Protein AF-A0A383AS81-F1 (afdb_monomer)

Mean predicted aligned error: 14.3 Å

Sequence (79 aa):
MTAAVMVLLGVLVLMAVACGGSEAPTDVVPAAAVHEIGLETVASDLQTPWAMAFAPDGRIFVTERPGRIRVIENGNLRA

Nearest PDB structures (foldseek):
  6tjb-assembly1_A  TM=5.937E-01  e=9.659E-01  synthetic construct
  4a2m-assembly1_A  TM=7.149E-01  e=4.195E+00  Bacteroides thetaiotaomicron VPI-5482
  4a2m-assembly2_C  TM=7.883E-01  e=6.438E+00  Bacteroides thetaiotaomicron VPI-5482
  4a2m-assembly1_B  TM=7.122E-01  e=5.697E+00  Bacteroides thetaiotaomicron VPI-5482
  4mhe-assembly2_B  TM=3.739E-01  e=9.295E+00  Homo sapiens

Organism: NCBI:txid408172

Radius of gyration: 35.86 Å; Cα contacts (8 Å, |Δi|>4): 67; chains: 1; bounding box: 54×33×94 Å

InterPro domains:
  IPR011041 Soluble quinoprotein glucose/sorbosone dehydrogenase, beta-propeller domain superfamily [SSF50952] (30-73)
  IPR011042 Six-bladed beta-propeller, TolB-like [G3DSA:2.120.10.30] (26-79)
  IPR012938 Glucose/Sorbosone dehydrogenase [PF07995] (46-77)

pLDDT: mean 86.4, std 11.3, range [62.62, 98.31]

Structure (mmCIF, N/CA/C/O backbone):
data_AF-A0A383AS81-F1
#
_entry.id   AF-A0A383AS81-F1
#
loop_
_atom_site.group_PDB
_atom_site.id
_atom_site.type_symbol
_atom_site.label_atom_id
_atom_site.label_alt_id
_atom_site.label_comp_id
_atom_site.label_asym_id
_atom_site.label_entity_id
_atom_site.label_seq_id
_atom_site.pdbx_PDB_ins_code
_atom_site.Cartn_x
_atom_site.Cartn_y
_atom_site.Cartn_z
_atom_site.occupancy
_atom_site.B_iso_or_equiv
_atom_site.auth_seq_id
_atom_site.auth_comp_id
_atom_site.auth_asym_id
_atom_site.auth_atom_id
_atom_site.pdbx_PDB_model_num
ATOM 1 N N . MET A 1 1 ? 40.870 -25.155 -78.217 1.00 62.62 1 MET A N 1
ATOM 2 C CA . MET A 1 1 ? 41.593 -25.097 -76.923 1.00 62.62 1 MET A CA 1
ATOM 3 C C . MET A 1 1 ? 41.190 -23.870 -76.097 1.00 62.62 1 MET A C 1
ATOM 5 O O . MET A 1 1 ? 40.956 -24.025 -74.912 1.00 62.62 1 MET A O 1
ATOM 9 N N . THR A 1 2 ? 40.991 -22.692 -76.698 1.00 72.44 2 THR A N 1
ATOM 10 C CA . THR A 1 2 ? 40.595 -21.441 -76.008 1.00 72.44 2 THR A CA 1
ATOM 11 C C . THR A 1 2 ? 39.170 -21.432 -75.427 1.00 72.44 2 THR A C 1
ATOM 13 O O . THR A 1 2 ? 38.975 -20.971 -74.308 1.00 72.44 2 THR A O 1
ATOM 16 N N . ALA A 1 3 ? 38.180 -21.997 -76.130 1.00 74.94 3 ALA A N 1
ATOM 17 C CA . ALA A 1 3 ? 36.789 -22.043 -75.654 1.00 74.94 3 ALA A CA 1
ATOM 18 C C . ALA A 1 3 ? 36.597 -22.930 -74.406 1.00 74.94 3 ALA A C 1
ATOM 20 O O . ALA A 1 3 ? 35.848 -22.577 -73.504 1.00 74.94 3 ALA A O 1
ATOM 21 N N . ALA A 1 4 ? 37.323 -24.050 -74.313 1.00 77.06 4 ALA A N 1
ATOM 22 C CA . ALA A 1 4 ? 37.251 -24.957 -73.165 1.00 77.06 4 ALA A CA 1
ATOM 23 C C . ALA A 1 4 ? 37.831 -24.326 -71.885 1.00 77.06 4 ALA A C 1
ATOM 25 O O . ALA A 1 4 ? 37.277 -24.502 -70.806 1.00 77.06 4 ALA A O 1
ATOM 26 N N . VAL A 1 5 ? 38.905 -23.540 -72.017 1.00 78.06 5 VAL A N 1
ATOM 27 C CA . VAL A 1 5 ? 39.540 -22.816 -70.901 1.00 78.06 5 VAL A CA 1
ATOM 28 C C . VAL A 1 5 ? 38.627 -21.711 -70.361 1.00 78.06 5 VAL A C 1
ATOM 30 O O . VAL A 1 5 ? 38.528 -21.540 -69.150 1.00 78.06 5 VAL A O 1
ATOM 33 N N . MET A 1 6 ? 37.900 -21.014 -71.239 1.00 81.06 6 MET A N 1
ATOM 34 C CA . MET A 1 6 ? 36.925 -19.983 -70.852 1.00 81.06 6 MET A CA 1
ATOM 35 C C . MET A 1 6 ? 35.730 -20.571 -70.092 1.00 81.06 6 MET A C 1
ATOM 37 O O . MET A 1 6 ? 35.299 -20.004 -69.092 1.00 81.06 6 MET A O 1
ATOM 41 N N . VAL A 1 7 ? 35.228 -21.733 -70.527 1.00 82.69 7 VAL A N 1
ATOM 42 C CA . VAL A 1 7 ? 34.141 -22.444 -69.832 1.00 82.69 7 VAL A CA 1
ATOM 43 C C . VAL A 1 7 ? 34.605 -22.926 -68.457 1.00 82.69 7 VAL A C 1
ATOM 45 O O . VAL A 1 7 ? 33.884 -22.746 -67.479 1.00 82.69 7 VAL A O 1
ATOM 48 N N . LEU A 1 8 ? 35.823 -23.467 -68.353 1.00 82.62 8 LEU A N 1
ATOM 49 C CA . LEU A 1 8 ? 36.371 -23.921 -67.072 1.00 82.62 8 LEU A CA 1
ATOM 50 C C . LEU A 1 8 ? 36.573 -22.763 -66.085 1.00 82.62 8 LEU A C 1
ATOM 52 O O . LEU A 1 8 ? 36.204 -22.887 -64.921 1.00 82.62 8 LEU A O 1
ATOM 56 N N . LEU A 1 9 ? 37.108 -21.631 -66.555 1.00 84.25 9 LEU A N 1
ATOM 57 C CA . LEU A 1 9 ? 37.257 -20.417 -65.746 1.00 84.25 9 LEU A CA 1
ATOM 58 C C . LEU A 1 9 ? 35.897 -19.869 -65.299 1.00 84.25 9 LEU A C 1
ATOM 60 O O . LEU A 1 9 ? 35.741 -19.513 -64.135 1.00 84.25 9 LEU A O 1
ATOM 64 N N . GLY A 1 10 ? 34.900 -19.857 -66.188 1.00 82.81 10 GLY A N 1
ATOM 65 C CA . GLY A 1 10 ? 33.542 -19.422 -65.857 1.00 82.81 10 GLY A CA 1
ATOM 66 C C . GLY A 1 10 ? 32.879 -20.294 -64.786 1.00 82.81 10 GLY A C 1
ATOM 67 O O . GLY A 1 10 ? 32.298 -19.767 -63.840 1.00 82.81 10 GLY A O 1
ATOM 68 N N . VAL A 1 11 ? 33.018 -21.620 -64.883 1.00 82.06 11 VAL A N 1
ATOM 69 C CA . VAL A 1 11 ? 32.486 -22.564 -63.883 1.00 82.06 11 VAL A CA 1
ATOM 70 C C . VAL A 1 11 ? 33.214 -22.430 -62.542 1.00 82.06 11 VAL A C 1
ATOM 72 O O . VAL A 1 11 ? 32.574 -22.482 -61.491 1.00 82.06 11 VAL A O 1
ATOM 75 N N . LEU A 1 12 ? 34.531 -22.205 -62.561 1.00 78.81 12 LEU A N 1
ATOM 76 C CA . LEU A 1 12 ? 35.328 -22.016 -61.346 1.00 78.81 12 LEU A CA 1
ATOM 77 C C . LEU A 1 12 ? 34.925 -20.737 -60.594 1.00 78.81 12 LEU A C 1
ATOM 79 O O . LEU A 1 12 ? 34.775 -20.758 -59.374 1.00 78.81 12 LEU A O 1
ATOM 83 N N . VAL A 1 13 ? 34.697 -19.641 -61.325 1.00 78.69 13 VAL A N 1
ATOM 84 C CA . VAL A 1 13 ? 34.210 -18.375 -60.757 1.00 78.69 13 VAL A CA 1
ATOM 85 C C . VAL A 1 13 ? 32.798 -18.542 -60.188 1.00 78.69 13 VAL A C 1
ATOM 87 O O . VAL A 1 13 ? 32.525 -18.053 -59.094 1.00 78.69 13 VAL A O 1
ATOM 90 N N . LEU A 1 14 ? 31.921 -19.282 -60.874 1.00 72.62 14 LEU A N 1
ATOM 91 C CA . LEU A 1 14 ? 30.553 -19.534 -60.413 1.00 72.62 14 LEU A CA 1
ATOM 92 C C . LEU A 1 14 ? 30.514 -20.341 -59.101 1.00 72.62 14 LEU A C 1
ATOM 94 O O . LEU A 1 14 ? 29.723 -20.032 -58.212 1.00 72.62 14 LEU A O 1
ATOM 98 N N . MET A 1 15 ? 31.394 -21.336 -58.951 1.00 72.06 15 MET A N 1
ATOM 99 C CA . MET A 1 15 ? 31.488 -22.153 -57.733 1.00 72.06 15 MET A CA 1
ATOM 100 C C . MET A 1 15 ? 32.051 -21.383 -56.533 1.00 72.06 15 MET A C 1
ATOM 102 O O . MET A 1 15 ? 31.637 -21.630 -55.403 1.00 72.06 15 MET A O 1
ATOM 106 N N . ALA A 1 16 ? 32.950 -20.422 -56.757 1.00 72.06 16 ALA A N 1
ATOM 107 C CA . ALA A 1 16 ? 33.509 -19.606 -55.679 1.00 72.06 16 ALA A CA 1
ATOM 108 C C . ALA A 1 16 ? 32.472 -18.659 -55.038 1.00 72.06 16 ALA A C 1
ATOM 110 O O . ALA A 1 16 ? 32.581 -18.343 -53.855 1.00 72.06 16 ALA A O 1
ATOM 111 N N . VAL A 1 17 ? 31.450 -18.232 -55.789 1.00 73.69 17 VAL A N 1
ATOM 112 C CA . VAL A 1 17 ? 30.404 -17.307 -55.306 1.00 73.69 17 VAL A CA 1
ATOM 113 C C . VAL A 1 17 ? 29.335 -18.023 -54.465 1.00 73.69 1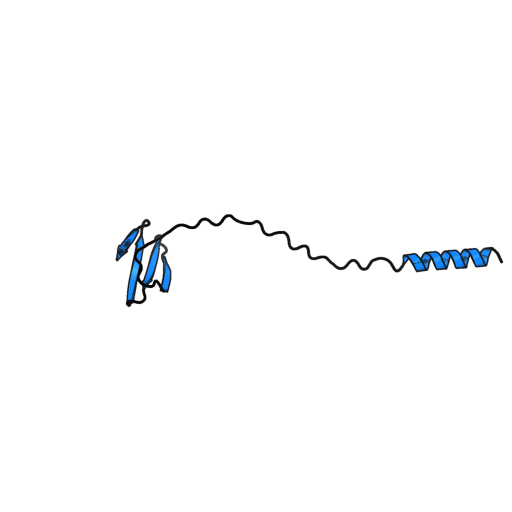7 VAL A C 1
ATOM 115 O O . VAL A 1 17 ? 28.709 -17.405 -53.609 1.00 73.69 17 VAL A O 1
ATOM 118 N N . ALA A 1 18 ? 29.150 -19.333 -54.645 1.00 69.88 18 ALA A N 1
ATOM 119 C CA . ALA A 1 18 ? 28.076 -20.090 -53.996 1.00 69.88 18 ALA A CA 1
ATOM 120 C C . ALA A 1 18 ? 28.311 -20.411 -52.502 1.00 69.88 18 ALA A C 1
ATOM 122 O O . ALA A 1 18 ? 27.400 -20.901 -51.840 1.00 69.88 18 ALA A O 1
ATOM 123 N N . CYS A 1 19 ? 29.501 -20.136 -51.955 1.00 65.06 19 CYS A N 1
ATOM 124 C CA . CYS A 1 19 ? 29.859 -20.485 -50.570 1.00 65.06 19 CYS A CA 1
ATOM 125 C C . CYS A 1 19 ? 29.777 -19.316 -49.565 1.00 65.06 19 CYS A C 1
ATOM 127 O O . CYS A 1 19 ? 30.208 -19.466 -48.422 1.00 65.06 19 CYS A O 1
ATOM 129 N N . GLY A 1 20 ? 29.262 -18.147 -49.953 1.00 65.19 20 GLY A N 1
ATOM 130 C CA . GLY A 1 20 ? 29.265 -16.958 -49.095 1.00 65.19 20 GLY A CA 1
ATOM 131 C C . GLY A 1 20 ? 27.938 -16.686 -48.386 1.00 65.19 20 GLY A C 1
ATOM 132 O O . GLY A 1 20 ? 27.026 -16.162 -49.012 1.00 65.19 20 GLY A O 1
ATOM 133 N N . GLY A 1 21 ? 27.880 -16.934 -47.071 1.00 65.8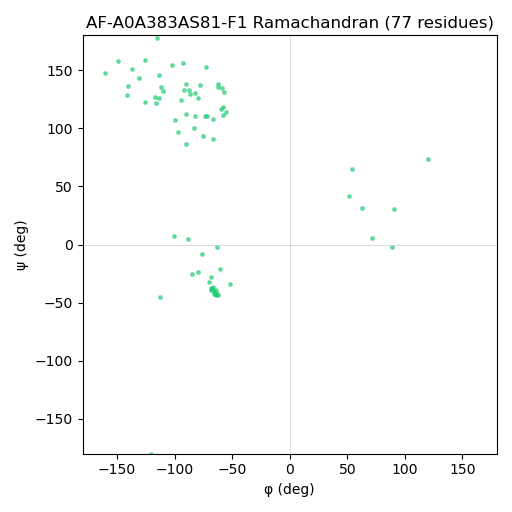1 21 GLY A N 1
ATOM 134 C CA . GLY A 1 21 ? 27.016 -16.166 -46.160 1.00 65.81 21 GLY A CA 1
ATOM 135 C C . GLY A 1 21 ? 25.958 -16.951 -45.387 1.00 65.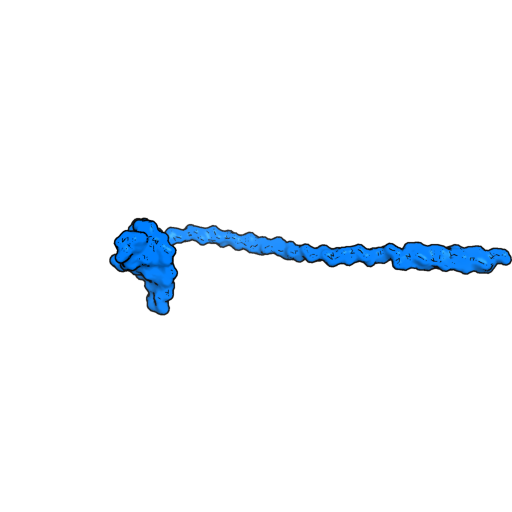81 21 GLY A C 1
ATOM 136 O O . GLY A 1 21 ? 24.771 -16.816 -45.652 1.00 65.81 21 GLY A O 1
ATOM 137 N N . SER A 1 22 ? 26.370 -17.715 -44.371 1.00 6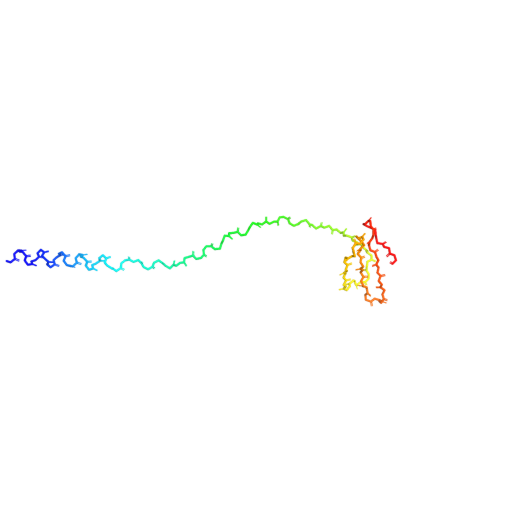8.62 22 SER A N 1
ATOM 138 C CA . SER A 1 22 ? 25.468 -18.079 -43.271 1.00 68.62 22 SER A CA 1
ATOM 139 C C . SER A 1 22 ? 25.579 -17.005 -42.187 1.00 68.62 22 SER A C 1
ATOM 141 O O . SER A 1 22 ? 26.385 -17.136 -41.267 1.00 68.62 22 SER A O 1
ATOM 143 N N . GLU A 1 23 ? 24.808 -15.926 -42.307 1.00 68.69 23 GLU A N 1
ATOM 144 C CA . GLU A 1 23 ? 24.670 -14.938 -41.234 1.00 68.69 23 GLU A CA 1
ATOM 145 C C . GLU A 1 23 ? 23.799 -15.548 -40.130 1.00 68.69 23 GLU A C 1
ATOM 147 O O . GLU A 1 23 ? 22.614 -15.821 -40.321 1.00 68.69 23 GLU A O 1
ATOM 152 N N . ALA A 1 24 ? 24.409 -15.845 -38.981 1.00 75.12 24 ALA A N 1
ATOM 153 C CA . ALA A 1 24 ? 23.665 -16.296 -37.815 1.00 75.12 24 ALA A CA 1
ATOM 154 C C . ALA A 1 24 ? 22.700 -15.178 -37.372 1.00 75.12 24 ALA A C 1
ATOM 156 O O . ALA A 1 24 ? 23.128 -14.023 -37.306 1.00 75.12 24 ALA A O 1
ATOM 157 N N . PRO A 1 25 ? 21.434 -15.488 -37.038 1.00 72.81 25 PRO A N 1
ATOM 158 C CA . PRO A 1 25 ? 20.525 -14.504 -36.465 1.00 72.81 25 PRO A CA 1
ATOM 159 C C . PRO A 1 25 ? 21.131 -13.942 -35.175 1.00 72.81 25 PRO A C 1
ATOM 161 O O . PRO A 1 25 ? 21.284 -14.658 -34.185 1.00 72.81 25 PRO A O 1
ATOM 164 N N . THR A 1 26 ? 21.520 -12.670 -35.183 1.00 69.69 26 THR A N 1
ATOM 165 C CA . THR A 1 26 ? 21.892 -11.954 -33.966 1.00 69.69 26 THR A CA 1
ATOM 166 C C . THR A 1 26 ? 20.613 -11.449 -33.314 1.00 69.69 26 THR A C 1
ATOM 168 O O . THR A 1 26 ? 20.035 -10.449 -33.733 1.00 69.69 26 THR A O 1
ATOM 171 N N . ASP A 1 27 ? 20.150 -12.161 -32.288 1.00 72.81 27 ASP A N 1
ATOM 172 C CA . ASP A 1 27 ? 19.067 -11.688 -31.425 1.00 72.81 27 ASP A CA 1
ATOM 173 C C . ASP A 1 27 ? 19.574 -10.469 -30.638 1.00 72.81 27 ASP A C 1
ATOM 175 O O . ASP A 1 27 ? 20.196 -10.571 -29.577 1.00 72.81 27 ASP A O 1
ATOM 179 N N . VAL A 1 28 ? 19.377 -9.282 -31.208 1.00 75.06 28 VAL A N 1
ATOM 180 C CA . VAL A 1 28 ? 19.627 -8.014 -30.530 1.00 75.06 28 VAL A CA 1
ATOM 181 C C . VAL A 1 28 ? 18.496 -7.782 -29.536 1.00 75.06 28 VAL A C 1
ATOM 183 O O . VAL A 1 28 ? 17.448 -7.240 -29.874 1.00 75.06 28 VAL A O 1
ATOM 186 N N . VAL A 1 29 ? 18.696 -8.208 -28.287 1.00 78.56 29 VAL A N 1
ATOM 187 C CA . VAL A 1 29 ? 17.803 -7.827 -27.185 1.00 78.56 29 VAL A CA 1
ATOM 188 C C . VAL A 1 29 ? 17.844 -6.296 -27.077 1.00 78.56 29 VAL A C 1
ATOM 190 O O . VAL A 1 29 ? 18.917 -5.748 -26.803 1.00 78.56 29 VAL A O 1
ATOM 193 N N . PRO A 1 30 ? 16.726 -5.578 -27.309 1.00 75.75 30 PRO A N 1
ATOM 194 C CA . PRO A 1 30 ? 16.707 -4.131 -27.165 1.00 75.75 30 PRO A CA 1
ATOM 195 C C . PRO A 1 30 ? 17.107 -3.780 -25.734 1.00 75.75 30 PRO A C 1
ATOM 197 O O . PRO A 1 30 ? 16.621 -4.401 -24.786 1.00 75.75 30 PRO A O 1
ATOM 200 N N . ALA A 1 31 ? 17.990 -2.795 -25.568 1.00 73.56 31 ALA A N 1
ATOM 201 C CA . ALA A 1 31 ? 18.330 -2.293 -24.246 1.00 73.56 31 ALA A CA 1
ATOM 202 C C . ALA A 1 31 ? 17.032 -1.865 -23.542 1.00 73.56 31 ALA A C 1
ATOM 204 O O . ALA A 1 31 ? 16.341 -0.955 -24.002 1.00 73.56 31 ALA A O 1
ATOM 205 N N . ALA A 1 32 ? 16.670 -2.568 -22.466 1.00 75.88 32 ALA A N 1
ATOM 206 C CA . ALA A 1 32 ? 15.488 -2.243 -21.685 1.00 75.88 32 ALA A CA 1
ATOM 207 C C . ALA A 1 32 ? 15.600 -0.792 -21.200 1.00 75.88 32 ALA A C 1
ATOM 209 O O . ALA A 1 32 ? 16.638 -0.386 -20.674 1.00 75.88 32 ALA A O 1
ATOM 210 N N . ALA A 1 33 ? 14.538 -0.007 -21.389 1.00 76.38 33 ALA A N 1
ATOM 211 C CA . ALA A 1 33 ? 14.475 1.348 -20.866 1.00 76.38 33 ALA A CA 1
ATOM 212 C C . ALA A 1 33 ? 14.653 1.307 -19.341 1.00 76.38 33 ALA A C 1
ATOM 214 O O . ALA A 1 33 ? 13.847 0.700 -18.626 1.00 76.38 33 ALA A O 1
ATOM 215 N N . VAL A 1 34 ? 15.718 1.943 -18.851 1.00 79.25 34 VAL A N 1
ATOM 216 C CA . VAL A 1 34 ? 15.959 2.112 -17.418 1.00 79.25 34 VAL A CA 1
ATOM 217 C C . VAL A 1 34 ? 14.869 3.037 -16.887 1.00 79.25 34 VAL A C 1
ATOM 219 O O . VAL A 1 34 ? 14.853 4.223 -17.204 1.00 79.25 34 VAL A O 1
ATOM 222 N N . HIS A 1 35 ? 13.928 2.485 -16.124 1.00 83.94 35 HIS A N 1
ATOM 223 C CA . HIS A 1 35 ? 12.940 3.282 -15.406 1.00 83.94 35 HIS A CA 1
ATOM 224 C C . HIS A 1 35 ? 13.562 3.772 -14.101 1.00 83.94 35 HIS A C 1
ATOM 226 O O . HIS A 1 35 ? 14.138 2.985 -13.348 1.00 83.94 35 HIS A O 1
ATOM 232 N N . GLU A 1 36 ? 13.439 5.069 -13.829 1.00 87.88 36 GLU A N 1
ATOM 233 C CA . GLU A 1 36 ? 13.819 5.642 -12.544 1.00 87.88 36 GLU A CA 1
ATOM 234 C C . GLU A 1 36 ? 12.790 5.201 -11.494 1.00 87.88 36 GLU A C 1
ATOM 236 O O . GLU A 1 36 ? 11.618 5.573 -11.554 1.00 87.88 36 GLU A O 1
ATOM 241 N N . ILE A 1 37 ? 13.205 4.333 -10.568 1.00 91.19 37 ILE A N 1
ATOM 242 C CA . ILE A 1 37 ? 12.334 3.840 -9.499 1.00 91.19 37 ILE A CA 1
ATOM 243 C C . ILE A 1 37 ? 12.454 4.779 -8.301 1.00 91.19 37 ILE A C 1
ATOM 245 O O . ILE A 1 37 ? 13.494 4.834 -7.644 1.00 91.19 37 ILE A O 1
ATOM 249 N N . GLY A 1 38 ? 11.369 5.497 -8.011 1.00 91.44 38 GLY A N 1
ATOM 250 C CA . GLY A 1 38 ? 11.215 6.261 -6.778 1.00 91.44 38 GLY A CA 1
ATOM 251 C C . GLY A 1 38 ? 10.853 5.347 -5.608 1.00 91.44 38 GLY A C 1
ATOM 252 O O . GLY A 1 38 ? 10.020 4.452 -5.745 1.00 91.44 38 GLY A O 1
ATOM 253 N N . LEU A 1 39 ? 11.478 5.575 -4.455 1.00 93.94 39 LEU A N 1
ATOM 254 C CA . LEU A 1 39 ? 11.156 4.891 -3.206 1.00 93.94 39 LEU A CA 1
ATOM 255 C C . LEU A 1 39 ? 10.495 5.881 -2.251 1.00 93.94 39 LEU A C 1
ATOM 257 O O . LEU A 1 39 ? 11.020 6.971 -2.027 1.00 93.94 39 LEU A O 1
ATOM 261 N N . GLU A 1 40 ? 9.379 5.478 -1.653 1.00 93.12 40 GLU A N 1
ATOM 262 C CA . GLU A 1 40 ? 8.697 6.242 -0.613 1.00 93.12 40 GLU A CA 1
ATOM 263 C C . GLU A 1 40 ? 8.378 5.359 0.595 1.00 93.12 40 GLU A C 1
ATOM 265 O O . GLU A 1 40 ? 8.056 4.174 0.471 1.00 93.12 40 GLU A O 1
ATOM 270 N N . THR 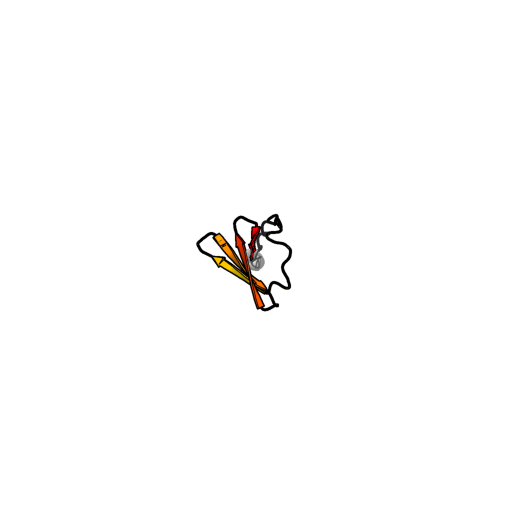A 1 41 ? 8.477 5.939 1.789 1.00 93.50 41 THR A N 1
ATOM 271 C CA . THR A 1 41 ? 8.083 5.261 3.024 1.00 93.50 41 THR A CA 1
ATOM 272 C C . THR A 1 41 ? 6.576 5.388 3.204 1.00 93.50 41 THR A C 1
ATOM 274 O O . THR A 1 41 ? 6.080 6.470 3.504 1.00 93.50 41 THR A O 1
ATOM 277 N N . VAL A 1 42 ? 5.852 4.275 3.074 1.00 93.00 42 VAL A N 1
ATOM 278 C CA . VAL A 1 42 ? 4.382 4.234 3.220 1.00 93.00 42 VAL A CA 1
ATOM 279 C C . VAL A 1 42 ? 3.905 4.090 4.670 1.00 93.00 42 VAL A C 1
ATOM 281 O O . VAL A 1 42 ? 2.788 4.480 4.996 1.00 93.00 42 VAL A O 1
ATOM 284 N N . ALA A 1 43 ? 4.732 3.508 5.542 1.00 95.25 43 ALA A N 1
ATOM 285 C CA . ALA A 1 43 ? 4.480 3.383 6.975 1.00 95.25 43 ALA A CA 1
ATOM 286 C C . ALA A 1 43 ? 5.790 3.129 7.733 1.00 95.25 43 ALA A C 1
ATOM 288 O O . ALA A 1 43 ? 6.693 2.460 7.227 1.00 95.25 43 ALA A O 1
ATOM 289 N N . SER A 1 44 ? 5.869 3.632 8.961 1.00 94.94 44 SER A N 1
ATOM 290 C CA . SER A 1 44 ? 6.945 3.377 9.925 1.00 94.94 44 SER A CA 1
ATOM 291 C C . SER A 1 44 ? 6.408 2.617 11.143 1.00 94.94 44 SER A C 1
ATOM 293 O O . SER A 1 44 ? 5.218 2.328 11.224 1.00 94.94 44 SER A O 1
ATOM 295 N N . ASP A 1 45 ? 7.276 2.271 12.098 1.00 95.50 45 ASP A N 1
ATOM 296 C CA . ASP A 1 45 ? 6.870 1.756 13.421 1.00 95.50 45 ASP A CA 1
ATOM 297 C C . ASP A 1 45 ? 6.100 0.419 13.401 1.00 95.50 45 ASP A C 1
ATOM 299 O O . ASP A 1 45 ? 5.266 0.126 14.267 1.00 95.50 45 ASP A O 1
ATOM 303 N N . LEU A 1 46 ? 6.415 -0.422 12.412 1.00 96.75 46 LEU A N 1
ATOM 304 C CA . LEU A 1 46 ? 5.973 -1.812 12.333 1.00 96.75 46 LEU A CA 1
ATOM 305 C C . LEU A 1 46 ? 6.987 -2.745 13.020 1.00 96.75 46 LEU A C 1
ATOM 307 O O . LEU A 1 46 ? 8.198 -2.628 12.838 1.00 96.75 46 LEU A O 1
ATOM 311 N N . GLN A 1 47 ? 6.505 -3.725 13.777 1.00 97.69 47 GLN A N 1
ATOM 312 C CA . GLN A 1 47 ? 7.298 -4.780 14.401 1.00 97.69 47 GLN A CA 1
ATOM 313 C C . GLN A 1 47 ? 7.266 -6.046 13.550 1.00 97.69 47 GLN A C 1
ATOM 315 O O . GLN A 1 47 ? 6.362 -6.873 13.671 1.00 97.69 47 GLN A O 1
ATOM 320 N N . THR A 1 48 ? 8.299 -6.217 12.725 1.00 97.69 48 THR A N 1
ATOM 321 C CA . THR A 1 48 ? 8.471 -7.407 11.876 1.00 97.69 48 THR A CA 1
ATOM 322 C C . THR A 1 48 ? 7.224 -7.662 11.004 1.00 97.69 48 THR A C 1
ATOM 324 O O . THR A 1 48 ? 6.517 -8.657 11.217 1.00 97.69 48 THR A O 1
ATOM 327 N N . PRO A 1 49 ? 6.907 -6.752 10.058 1.00 97.25 49 PRO A N 1
ATOM 328 C CA . PRO A 1 49 ? 5.789 -6.941 9.136 1.00 97.25 49 PRO A CA 1
ATOM 329 C C . PRO A 1 49 ? 6.026 -8.176 8.258 1.00 97.25 49 PRO A C 1
ATOM 331 O O . PRO A 1 49 ? 7.145 -8.420 7.810 1.00 97.25 49 PRO A O 1
ATOM 334 N N . TRP A 1 50 ? 4.977 -8.970 8.047 1.00 97.19 50 TRP A N 1
ATOM 335 C CA . TRP A 1 50 ? 5.061 -10.282 7.394 1.00 97.19 50 TRP A CA 1
ATOM 336 C C . TRP A 1 50 ? 4.375 -10.321 6.028 1.00 97.19 50 TRP A C 1
ATOM 338 O O . TRP A 1 50 ? 4.925 -10.843 5.064 1.00 97.19 50 TRP A O 1
ATOM 348 N N . ALA A 1 51 ? 3.167 -9.768 5.946 1.00 97.62 51 ALA A N 1
ATOM 349 C CA . ALA A 1 51 ? 2.358 -9.719 4.738 1.00 97.62 51 ALA A CA 1
ATOM 350 C C . ALA A 1 51 ? 1.491 -8.458 4.749 1.00 97.62 51 ALA A C 1
ATOM 352 O O . ALA A 1 51 ? 1.209 -7.898 5.814 1.00 97.62 51 ALA A O 1
ATOM 353 N N . MET A 1 52 ? 1.063 -8.037 3.558 1.00 97.62 52 MET A N 1
ATOM 354 C CA . MET A 1 52 ? 0.145 -6.920 3.371 1.00 97.62 52 MET A CA 1
ATOM 355 C C . MET A 1 52 ? -0.929 -7.237 2.329 1.00 97.62 52 MET A C 1
ATOM 357 O O . MET A 1 52 ? -0.679 -8.002 1.397 1.00 97.62 52 MET A O 1
ATOM 361 N N . ALA A 1 53 ? -2.107 -6.635 2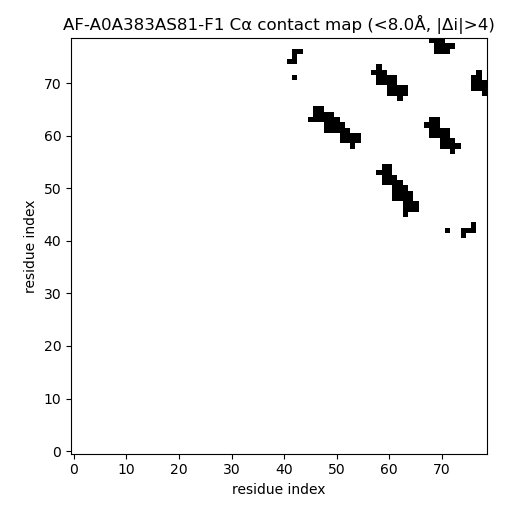.476 1.00 98.12 53 ALA A N 1
ATOM 362 C CA . ALA A 1 53 ? -3.202 -6.751 1.518 1.00 98.12 53 ALA A CA 1
ATOM 363 C C . ALA A 1 53 ? -3.925 -5.412 1.341 1.00 98.12 53 ALA A C 1
ATOM 365 O O . ALA A 1 53 ? -4.231 -4.728 2.319 1.00 98.12 53 ALA A O 1
ATOM 366 N N . PHE A 1 54 ? -4.222 -5.068 0.089 1.00 97.44 54 PHE A N 1
ATOM 367 C CA . PHE A 1 54 ? -5.012 -3.894 -0.270 1.00 97.44 54 PHE A CA 1
ATOM 368 C C . PHE A 1 54 ? -6.496 -4.239 -0.238 1.00 97.44 54 PHE A C 1
ATOM 370 O O . PHE A 1 54 ? -6.925 -5.225 -0.841 1.00 97.44 54 PHE A O 1
ATOM 377 N N . ALA A 1 55 ? -7.278 -3.423 0.454 1.00 97.31 55 ALA A N 1
ATOM 378 C CA . ALA A 1 55 ? -8.721 -3.553 0.480 1.00 97.31 55 ALA A CA 1
ATOM 379 C C . ALA A 1 55 ? -9.388 -2.690 -0.602 1.00 97.31 55 ALA A C 1
ATOM 381 O O . ALA A 1 55 ? -8.827 -1.672 -1.014 1.00 97.31 55 ALA A O 1
ATOM 382 N N . PRO A 1 56 ? -10.610 -3.048 -1.041 1.00 98.12 56 PRO A N 1
ATOM 383 C CA . PRO A 1 56 ? -11.345 -2.278 -2.047 1.00 98.12 56 PRO A CA 1
ATOM 384 C C . PRO A 1 56 ? -11.664 -0.833 -1.635 1.00 98.12 56 PRO A C 1
ATOM 386 O O . PRO A 1 56 ? -11.925 -0.000 -2.495 1.00 98.12 56 PRO A O 1
ATOM 389 N N . ASP A 1 57 ? -11.654 -0.537 -0.334 1.00 97.12 57 ASP A N 1
ATOM 390 C CA . ASP A 1 57 ? -11.883 0.801 0.224 1.00 97.12 57 ASP A CA 1
ATOM 391 C C . ASP A 1 57 ? -10.600 1.647 0.346 1.00 97.12 57 ASP A C 1
ATOM 393 O O . ASP A 1 57 ? -10.642 2.759 0.866 1.00 97.12 57 ASP A O 1
ATOM 397 N N . GLY A 1 58 ? -9.461 1.136 -0.135 1.00 96.19 58 GLY A N 1
ATOM 398 C CA . GLY A 1 58 ? -8.176 1.838 -0.131 1.00 96.19 58 GLY A CA 1
ATOM 399 C C . GLY A 1 58 ? -7.338 1.639 1.133 1.00 96.19 58 GLY A C 1
ATOM 400 O O . GLY A 1 58 ? -6.211 2.133 1.191 1.00 96.19 58 GLY A O 1
ATOM 401 N N . ARG A 1 59 ? -7.829 0.902 2.136 1.00 97.50 59 ARG A N 1
ATOM 402 C CA . ARG A 1 59 ? -7.016 0.540 3.306 1.00 97.50 59 ARG A CA 1
ATOM 403 C C . ARG A 1 59 ? -5.977 -0.520 2.956 1.00 97.50 59 ARG A C 1
ATOM 405 O O . ARG A 1 59 ? -6.186 -1.360 2.080 1.00 97.50 59 ARG A O 1
ATOM 412 N N . ILE A 1 60 ? -4.878 -0.525 3.704 1.00 97.94 60 ILE A N 1
ATOM 413 C CA . ILE A 1 60 ? -3.854 -1.571 3.632 1.00 97.94 60 ILE A CA 1
ATOM 414 C C . ILE A 1 60 ? -3.800 -2.287 4.976 1.00 97.94 60 ILE A C 1
ATOM 416 O O . ILE A 1 60 ? -3.535 -1.666 6.003 1.00 97.94 60 ILE A O 1
ATOM 420 N N . PHE A 1 61 ? -4.020 -3.595 4.971 1.00 97.94 61 PHE A N 1
ATOM 421 C CA . PHE A 1 61 ? -3.861 -4.438 6.152 1.00 97.94 61 PHE A CA 1
ATOM 422 C C . PHE A 1 61 ? -2.447 -4.999 6.187 1.00 97.94 61 PHE A C 1
ATOM 424 O O . PHE A 1 61 ? -1.984 -5.515 5.174 1.00 97.94 61 PHE A O 1
ATOM 431 N N . VAL A 1 62 ? -1.779 -4.929 7.336 1.00 98.31 62 VAL A N 1
ATOM 432 C CA . VAL A 1 62 ? -0.417 -5.443 7.536 1.00 98.31 62 VAL A CA 1
ATOM 433 C C . VAL A 1 62 ? -0.413 -6.405 8.716 1.00 98.31 62 VAL A C 1
ATOM 435 O O . VAL A 1 62 ? -0.779 -6.026 9.826 1.00 98.31 62 VAL A O 1
ATOM 438 N N . THR A 1 63 ? 0.015 -7.648 8.506 1.00 98.06 63 THR A N 1
ATOM 439 C CA . THR A 1 63 ? 0.194 -8.624 9.594 1.00 98.06 63 THR A CA 1
ATOM 440 C C . THR A 1 63 ? 1.593 -8.496 10.188 1.00 98.06 63 THR A C 1
ATOM 442 O O . THR A 1 63 ? 2.573 -8.500 9.440 1.00 98.06 63 THR A O 1
ATOM 445 N N . GLU A 1 64 ? 1.711 -8.453 11.512 1.00 98.31 64 GLU A N 1
ATOM 446 C CA . GLU A 1 64 ? 2.990 -8.351 12.225 1.00 98.31 64 GLU A CA 1
ATOM 447 C C . GLU A 1 64 ? 3.283 -9.621 13.036 1.00 98.31 64 GLU A C 1
ATOM 449 O O . GLU A 1 64 ? 2.373 -10.234 13.606 1.00 98.31 64 GLU A O 1
ATOM 454 N N . ARG A 1 65 ? 4.564 -10.002 13.146 1.00 97.12 65 ARG A N 1
ATOM 455 C CA . ARG A 1 65 ? 4.995 -11.217 13.871 1.00 97.12 65 ARG A CA 1
ATOM 456 C C . ARG A 1 65 ? 4.472 -11.345 15.314 1.00 97.12 65 ARG A C 1
ATOM 458 O O . ARG A 1 65 ? 4.203 -12.476 15.714 1.00 97.12 65 ARG A O 1
ATOM 465 N N . PRO A 1 66 ? 4.294 -10.265 16.102 1.00 96.94 66 PRO A N 1
ATOM 466 C CA . PRO A 1 66 ? 3.687 -10.338 17.434 1.00 96.94 66 PRO A CA 1
ATOM 467 C C . PRO A 1 66 ? 2.222 -10.808 17.461 1.00 96.94 66 PRO A C 1
ATOM 469 O O . PR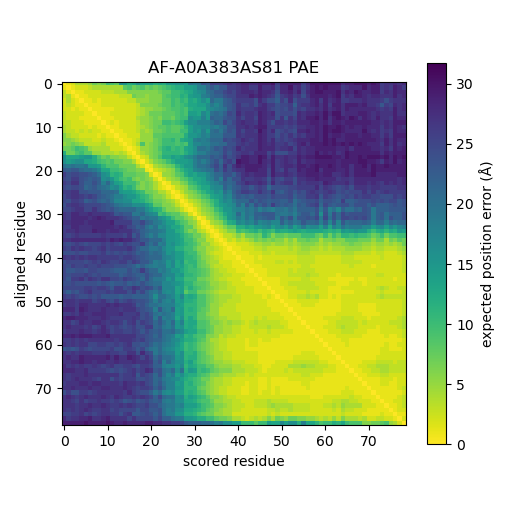O A 1 66 ? 1.658 -10.919 18.544 1.00 96.94 66 PRO A O 1
ATOM 472 N N . GLY A 1 67 ? 1.602 -11.072 16.305 1.00 97.06 67 GLY A N 1
ATOM 473 C CA . GLY A 1 67 ? 0.252 -11.631 16.219 1.00 97.06 67 GLY A CA 1
ATOM 474 C C . GLY A 1 67 ? -0.851 -10.577 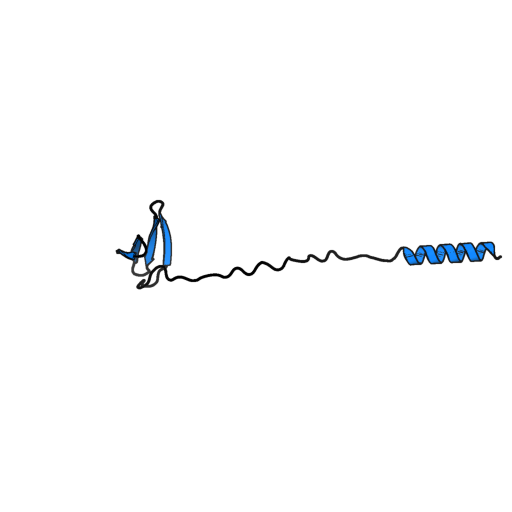16.162 1.00 97.06 67 GLY A C 1
ATOM 475 O O . GLY A 1 67 ? -1.950 -10.820 16.650 1.00 97.06 67 GLY A O 1
ATOM 476 N N . ARG A 1 68 ? -0.571 -9.406 15.580 1.00 96.38 68 ARG A N 1
ATOM 477 C CA . ARG A 1 68 ? -1.557 -8.331 15.381 1.00 96.38 68 ARG A CA 1
ATOM 478 C C . ARG A 1 68 ? -1.626 -7.905 13.917 1.00 96.38 68 ARG A C 1
ATOM 480 O O . ARG A 1 68 ? -0.685 -8.131 13.154 1.00 96.38 68 ARG A O 1
ATOM 487 N N . ILE A 1 69 ? -2.745 -7.293 13.545 1.00 97.44 69 ILE A N 1
ATOM 488 C CA . ILE A 1 69 ? -2.981 -6.717 12.221 1.00 97.44 69 ILE A CA 1
ATOM 489 C C . ILE A 1 69 ? -3.088 -5.210 12.398 1.00 97.44 69 ILE A C 1
ATOM 491 O O . ILE A 1 69 ? -3.901 -4.776 13.204 1.00 97.44 69 ILE A O 1
ATOM 495 N N . ARG A 1 70 ? -2.292 -4.450 11.646 1.00 97.75 70 ARG A N 1
ATOM 496 C CA . ARG A 1 70 ? -2.347 -2.986 11.582 1.00 97.75 70 ARG A CA 1
ATOM 497 C C . ARG A 1 70 ? -3.046 -2.545 10.311 1.00 97.75 70 ARG A C 1
ATOM 499 O O . ARG A 1 70 ? -2.985 -3.244 9.296 1.00 97.75 70 ARG A O 1
ATOM 506 N N . VAL A 1 71 ? -3.632 -1.357 10.344 1.00 98.00 71 VAL A N 1
ATOM 507 C CA . VAL A 1 71 ? -4.283 -0.752 9.179 1.00 98.00 71 VAL A CA 1
ATOM 508 C C . VAL A 1 71 ? -3.573 0.538 8.78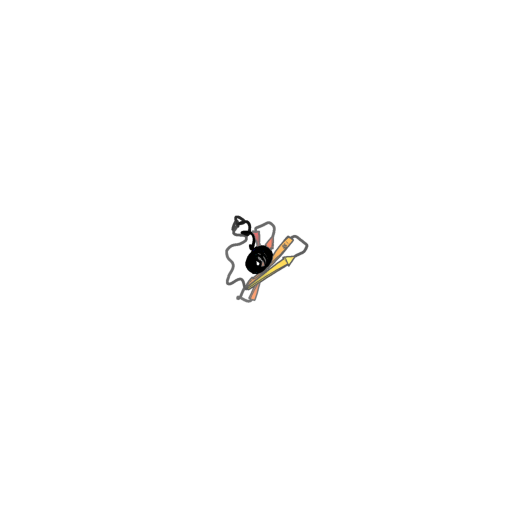2 1.00 98.00 71 VAL A C 1
ATOM 510 O O . VAL A 1 71 ? -3.410 1.427 9.611 1.00 98.00 71 VAL A O 1
ATOM 513 N N . ILE A 1 72 ? -3.174 0.674 7.517 1.00 97.88 72 ILE A N 1
ATOM 514 C CA . ILE A 1 72 ? -2.783 1.962 6.931 1.00 97.88 72 ILE A CA 1
ATOM 515 C C . ILE A 1 72 ? -4.012 2.543 6.236 1.00 97.88 72 ILE A C 1
ATOM 517 O O . ILE A 1 72 ? -4.614 1.900 5.373 1.00 97.88 72 ILE A O 1
ATOM 521 N N . GLU A 1 73 ? -4.389 3.757 6.620 1.00 96.62 73 GLU A N 1
ATOM 522 C CA . GLU A 1 73 ? -5.565 4.456 6.108 1.00 96.62 73 GLU A CA 1
ATOM 523 C C . GLU A 1 73 ? -5.234 5.940 5.943 1.00 96.62 73 GLU A C 1
ATOM 525 O O . GLU A 1 73 ? -4.726 6.577 6.868 1.00 96.62 73 GLU A O 1
ATOM 530 N N . ASN A 1 74 ? -5.507 6.501 4.760 1.00 93.88 74 ASN A N 1
ATOM 531 C CA . ASN A 1 74 ? -5.168 7.890 4.425 1.00 93.88 74 ASN A CA 1
ATOM 532 C C . ASN A 1 74 ? -3.686 8.221 4.701 1.00 93.88 74 ASN A C 1
ATOM 534 O O . ASN A 1 74 ? -3.381 9.256 5.291 1.00 93.88 74 ASN A O 1
ATOM 538 N N . GLY A 1 75 ? -2.774 7.297 4.368 1.00 92.25 75 GLY A N 1
ATOM 539 C CA . GLY A 1 75 ? -1.329 7.440 4.599 1.00 92.25 75 GLY A CA 1
ATOM 540 C C . GLY A 1 75 ? -0.886 7.346 6.065 1.00 92.25 75 GLY A C 1
ATOM 541 O O . GLY A 1 75 ? 0.285 7.554 6.360 1.00 92.25 75 GLY A O 1
ATOM 542 N N . ASN A 1 76 ? -1.796 7.041 6.994 1.00 95.06 76 ASN A N 1
ATOM 543 C CA . ASN A 1 76 ? -1.499 6.965 8.421 1.00 95.06 76 ASN A CA 1
ATOM 544 C C . ASN A 1 76 ? -1.604 5.529 8.926 1.00 95.06 76 ASN A C 1
ATOM 546 O O . ASN A 1 76 ? -2.581 4.835 8.642 1.00 95.06 76 ASN A O 1
ATOM 550 N N . LEU A 1 77 ? -0.635 5.108 9.736 1.00 96.44 77 LEU A N 1
ATOM 551 C CA . LEU A 1 77 ? -0.676 3.817 10.409 1.00 96.44 77 LEU A CA 1
ATOM 552 C C . LEU A 1 77 ? -1.586 3.880 11.647 1.00 96.44 77 LEU A C 1
ATOM 554 O O . LEU A 1 77 ? -1.404 4.714 12.534 1.00 96.44 77 LEU A O 1
ATOM 558 N N . ARG A 1 78 ? -2.556 2.970 11.716 1.00 91.50 78 ARG A N 1
ATOM 559 C CA . ARG A 1 78 ? -3.567 2.848 12.774 1.00 91.50 78 ARG A CA 1
ATOM 560 C C . ARG A 1 78 ? -3.482 1.482 13.451 1.00 91.50 78 ARG A C 1
ATOM 562 O O . ARG A 1 78 ? -2.563 0.709 13.172 1.00 91.50 78 ARG A O 1
ATOM 569 N N . ALA A 1 79 ? -4.364 1.270 14.428 1.00 76.56 79 ALA A N 1
ATOM 570 C CA . ALA A 1 79 ? -4.439 0.054 15.234 1.00 76.56 79 ALA A CA 1
ATOM 571 C C . ALA A 1 79 ? -4.498 -1.211 14.372 1.00 76.56 79 ALA A C 1
ATOM 573 O O . ALA A 1 79 ? -5.094 -1.162 13.270 1.00 76.56 79 ALA A O 1
#

Secondary structure (DSSP, 8-state):
-HHHHHHHHHHHHHHHHTT---------------------------SSEEEEEE-TTS-EEEEETTTEEEEEETTEEE-

Foldseek 3Di:
DVVVVVVVVVVVVVVVVVPDDPDDDDPPPPDPPDDDDDDDDLDDDAAAWDDWDADPVGKIWTAHPVGDIWIQDPSDIGD

Solvent-accessible surface area (backbone atoms only — not comparable to full-atom values): 5294 Å² total; per-residue (Å²): 117,70,68,62,53,52,53,52,52,52,53,53,56,55,59,65,63,73,75,73,76,87,77,73,87,76,84,74,74,74,81,73,81,85,73,88,81,85,85,80,88,72,72,78,96,69,62,62,73,76,52,74,48,80,44,97,87,69,35,34,43,34,37,26,72,91,75,50,63,34,33,35,47,95,77,38,78,50,98